Protein AF-A0A4Q1RP88-F1 (afdb_monomer)

Nearest PDB structures (foldseek):
  3sbt-assembly3_B  TM=3.554E-01  e=7.714E+00  Saccharomyces cerevisiae S288C

Secondary structure (DSSP, 8-state):
--STTPEEETTTTEEE----SSHHHHHHHHHHHHHTT---S--------HHHHHHHHH--------

Structure (mmCIF, N/CA/C/O backbone):
data_AF-A0A4Q1RP88-F1
#
_entry.id   AF-A0A4Q1RP88-F1
#
loop_
_atom_site.group_PDB
_atom_site.id
_atom_site.type_symbol
_atom_site.label_atom_id
_atom_site.label_alt_id
_atom_site.label_comp_id
_atom_site.label_asym_id
_atom_site.label_entity_id
_atom_site.label_seq_id
_atom_site.pdbx_PDB_ins_code
_atom_site.Cartn_x
_atom_site.Cartn_y
_atom_site.Cartn_z
_atom_site.occupancy
_atom_site.B_iso_or_equiv
_atom_site.auth_seq_id
_atom_site.auth_comp_id
_atom_site.auth_asym_id
_atom_site.auth_atom_id
_atom_site.pdbx_PDB_model_num
ATOM 1 N N . ARG A 1 1 ? -10.063 11.616 1.150 1.00 72.44 1 ARG A N 1
ATOM 2 C CA . ARG A 1 1 ? -9.407 10.472 0.468 1.00 72.44 1 ARG A CA 1
ATOM 3 C C . ARG A 1 1 ? -8.119 10.177 1.226 1.00 72.44 1 ARG A C 1
ATOM 5 O O . ARG A 1 1 ? -7.314 11.088 1.336 1.00 72.44 1 ARG A O 1
ATOM 12 N N . ILE A 1 2 ? -7.980 8.990 1.823 1.00 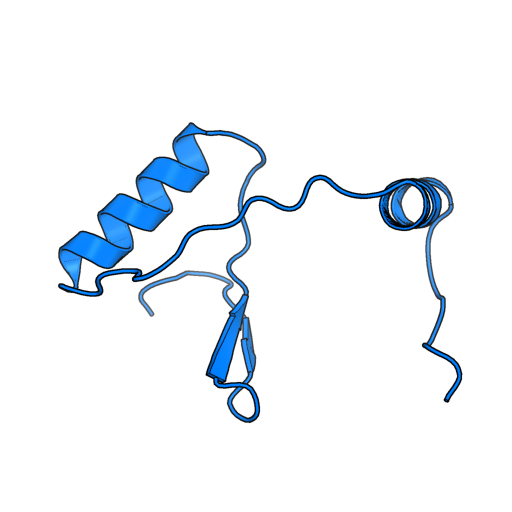81.06 2 ILE A N 1
ATOM 13 C CA . ILE A 1 2 ? -6.867 8.667 2.741 1.00 81.06 2 ILE A CA 1
ATOM 14 C C . ILE A 1 2 ? -5.549 8.472 1.974 1.00 81.06 2 ILE A C 1
ATOM 16 O O . ILE A 1 2 ? -4.512 8.928 2.445 1.00 81.06 2 ILE A O 1
ATOM 20 N N . PHE A 1 3 ? -5.632 7.908 0.761 1.00 86.38 3 PHE A N 1
ATOM 21 C CA . PHE A 1 3 ? -4.511 7.669 -0.152 1.00 86.38 3 PHE A CA 1
ATOM 22 C C . PHE A 1 3 ? -4.679 8.471 -1.459 1.00 86.38 3 PHE A C 1
ATOM 24 O O . PHE A 1 3 ? -5.533 8.133 -2.293 1.00 86.38 3 PHE A O 1
ATOM 31 N N . PRO A 1 4 ? -3.930 9.573 -1.647 1.00 83.62 4 PRO A N 1
ATOM 32 C CA . PRO A 1 4 ? -3.922 10.333 -2.895 1.00 83.62 4 PRO A CA 1
ATOM 33 C C . PRO A 1 4 ? -3.452 9.466 -4.070 1.00 83.62 4 PRO A C 1
ATOM 35 O O . PRO A 1 4 ? -2.526 8.680 -3.930 1.00 83.62 4 PRO A O 1
ATOM 38 N N . GLY A 1 5 ? -4.110 9.576 -5.225 1.00 86.25 5 GLY A N 1
ATOM 39 C CA . GLY A 1 5 ? -3.732 8.813 -6.424 1.00 86.25 5 GLY A CA 1
ATOM 40 C C . GLY A 1 5 ? -4.058 7.314 -6.39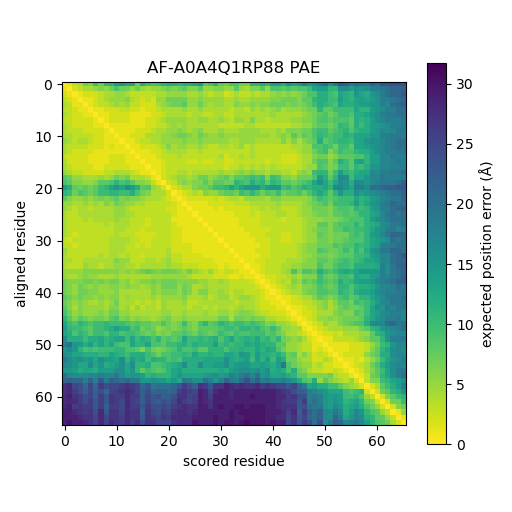5 1.00 86.25 5 GLY A C 1
ATOM 41 O O . GLY A 1 5 ? -3.904 6.660 -7.418 1.00 86.25 5 GLY A O 1
ATOM 42 N N . ALA A 1 6 ? -4.559 6.771 -5.281 1.00 89.69 6 ALA A N 1
ATOM 43 C CA . ALA A 1 6 ? -4.854 5.344 -5.182 1.00 89.69 6 ALA A CA 1
ATOM 44 C C . ALA A 1 6 ? -6.026 4.915 -6.078 1.00 89.69 6 ALA A C 1
ATOM 46 O O . ALA A 1 6 ? -7.080 5.558 -6.051 1.00 89.69 6 ALA A O 1
ATOM 47 N N . SER A 1 7 ? -5.881 3.828 -6.831 1.00 91.62 7 SER A N 1
ATOM 48 C CA . SER A 1 7 ? -6.972 3.232 -7.607 1.00 91.62 7 SER A CA 1
ATOM 49 C C . SER A 1 7 ? -7.619 2.100 -6.813 1.00 91.62 7 SER A C 1
ATOM 51 O O . SER A 1 7 ? -6.936 1.271 -6.216 1.00 91.62 7 SER A O 1
ATOM 53 N N . ARG A 1 8 ? -8.953 2.103 -6.759 1.00 92.94 8 ARG A N 1
ATOM 54 C CA . ARG A 1 8 ? -9.735 1.078 -6.061 1.00 92.94 8 ARG A CA 1
ATOM 55 C C . ARG A 1 8 ? -10.282 0.070 -7.062 1.00 92.94 8 ARG A C 1
ATOM 57 O O . ARG A 1 8 ? -10.664 0.453 -8.166 1.00 92.94 8 ARG A O 1
ATOM 64 N N . ASP A 1 9 ? -10.336 -1.175 -6.638 1.00 93.12 9 ASP A N 1
ATOM 65 C CA . ASP A 1 9 ? -10.935 -2.297 -7.340 1.00 93.12 9 ASP A CA 1
ATOM 66 C C . ASP A 1 9 ? -11.997 -2.882 -6.406 1.00 93.12 9 ASP A C 1
ATOM 68 O O . ASP A 1 9 ? -11.682 -3.517 -5.400 1.00 93.12 9 ASP A O 1
ATOM 72 N N . ASP A 1 10 ? -13.260 -2.557 -6.681 1.00 92.75 10 ASP A N 1
ATOM 73 C CA . ASP A 1 10 ? -14.372 -2.894 -5.788 1.00 92.75 10 ASP A CA 1
ATOM 74 C C . ASP A 1 10 ? -14.768 -4.383 -5.891 1.00 92.75 10 ASP A C 1
ATOM 76 O O . ASP A 1 10 ? -15.412 -4.902 -4.982 1.00 92.75 10 ASP A O 1
ATOM 80 N N . GLU A 1 11 ? -14.373 -5.081 -6.962 1.00 93.25 11 GLU A N 1
ATOM 81 C CA . GLU A 1 11 ? -14.675 -6.506 -7.168 1.00 93.25 11 GLU A CA 1
ATOM 82 C C . GLU A 1 11 ? -13.752 -7.400 -6.337 1.00 93.25 11 GLU A C 1
ATOM 84 O O . GLU A 1 11 ? -14.204 -8.341 -5.687 1.00 93.25 11 GLU A O 1
ATOM 89 N N . THR A 1 12 ? -12.457 -7.079 -6.324 1.00 93.12 12 THR A N 1
ATOM 90 C CA . THR A 1 12 ? -11.444 -7.818 -5.549 1.00 93.12 12 THR A CA 1
ATOM 91 C C . THR A 1 12 ? -11.205 -7.232 -4.159 1.00 93.12 12 THR A C 1
ATOM 93 O O . THR A 1 12 ? -10.440 -7.798 -3.382 1.00 93.12 12 THR A O 1
ATOM 96 N N . LEU A 1 13 ? -11.840 -6.096 -3.847 1.00 91.94 13 LEU A N 1
ATOM 97 C CA . LEU A 1 13 ? -11.605 -5.296 -2.640 1.00 91.94 13 LEU A CA 1
ATOM 98 C C . LEU A 1 13 ? -10.137 -4.860 -2.493 1.00 91.94 13 LEU A C 1
ATOM 100 O O . LEU A 1 13 ? -9.612 -4.736 -1.386 1.00 91.94 13 LEU A O 1
ATOM 104 N N . T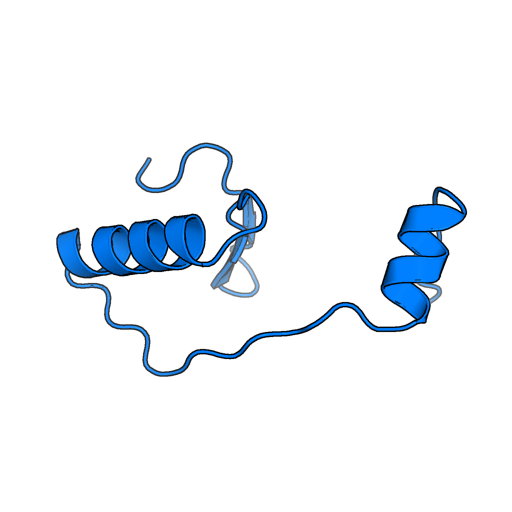HR A 1 14 ? -9.479 -4.590 -3.622 1.00 90.62 14 THR A N 1
ATOM 105 C CA . THR A 1 14 ? -8.066 -4.201 -3.666 1.00 90.62 14 THR A CA 1
ATOM 106 C C . THR A 1 14 ? -7.923 -2.687 -3.790 1.00 90.62 14 THR A C 1
ATOM 108 O O . THR A 1 14 ? -8.570 -2.039 -4.614 1.00 90.62 14 THR A O 1
ATOM 111 N N . LEU A 1 15 ? -7.011 -2.102 -3.012 1.00 90.88 15 LEU A N 1
ATOM 112 C CA . LEU A 1 15 ? -6.592 -0.711 -3.169 1.00 90.88 15 LEU A CA 1
ATOM 113 C C . LEU A 1 15 ? -5.136 -0.659 -3.637 1.00 90.88 15 LEU A C 1
ATOM 115 O O . LEU A 1 15 ? -4.223 -1.015 -2.897 1.00 90.88 15 LEU A O 1
ATOM 119 N N . ARG A 1 16 ? -4.908 -0.161 -4.852 1.00 90.12 16 ARG A N 1
ATOM 120 C CA . ARG A 1 16 ? -3.565 0.090 -5.384 1.00 90.12 16 ARG A CA 1
ATOM 121 C C . ARG A 1 16 ? -3.130 1.498 -5.000 1.00 90.12 16 ARG A C 1
ATOM 123 O O . ARG A 1 16 ? -3.752 2.474 -5.416 1.00 90.12 16 ARG A O 1
ATOM 130 N N . VAL A 1 17 ? -2.061 1.609 -4.215 1.00 88.69 17 VAL A N 1
ATOM 131 C CA . VAL A 1 17 ? -1.510 2.890 -3.754 1.00 88.69 17 VAL A CA 1
ATOM 132 C C . VAL A 1 17 ? -0.160 3.133 -4.436 1.00 88.69 17 VAL A C 1
ATOM 134 O O . VAL A 1 17 ? 0.752 2.327 -4.250 1.00 88.69 17 VAL A O 1
ATOM 137 N N . PRO A 1 18 ? 0.004 4.217 -5.219 1.00 86.38 18 PRO A N 1
ATOM 138 C CA . PRO A 1 18 ? 1.303 4.552 -5.792 1.00 86.38 18 PRO A CA 1
ATOM 139 C C . PRO A 1 18 ? 2.315 4.820 -4.670 1.00 86.38 18 PRO A C 1
ATOM 141 O O . PRO A 1 18 ? 2.004 5.517 -3.705 1.00 86.38 18 PRO A O 1
ATOM 144 N N . SER A 1 19 ? 3.512 4.247 -4.790 1.00 77.00 19 SER A N 1
ATOM 145 C CA . SER A 1 19 ? 4.581 4.368 -3.794 1.00 77.00 19 SER A CA 1
ATOM 146 C C . SER A 1 19 ? 5.893 4.747 -4.464 1.00 77.00 19 SER A C 1
ATOM 148 O O . SER A 1 19 ? 6.303 4.112 -5.434 1.00 77.00 19 SER A O 1
ATOM 150 N N . ASP A 1 20 ? 6.579 5.742 -3.907 1.00 75.44 20 ASP A N 1
ATOM 151 C CA . ASP A 1 20 ? 7.947 6.065 -4.298 1.00 75.44 20 ASP A CA 1
ATOM 152 C C . ASP A 1 20 ? 8.880 5.003 -3.707 1.00 75.44 20 ASP A C 1
ATOM 154 O O . ASP A 1 20 ? 8.856 4.746 -2.500 1.00 75.44 20 ASP A O 1
ATOM 158 N N . THR A 1 21 ? 9.674 4.350 -4.552 1.00 66.12 21 THR A N 1
ATOM 159 C CA . THR A 1 21 ? 10.556 3.227 -4.199 1.00 66.12 21 THR A CA 1
ATOM 160 C C . THR A 1 21 ? 11.424 3.543 -2.975 1.00 66.12 21 THR A C 1
ATOM 162 O O . THR A 1 21 ? 12.370 4.326 -3.057 1.00 66.12 21 THR A O 1
ATOM 165 N N . GLY A 1 22 ? 11.115 2.935 -1.826 1.00 79.19 22 GLY A N 1
ATOM 166 C CA . GLY A 1 22 ? 11.900 3.100 -0.603 1.00 79.19 22 GLY A CA 1
ATOM 167 C C . GLY A 1 22 ? 11.176 2.669 0.674 1.00 79.19 22 GLY A C 1
ATOM 168 O O . GLY A 1 22 ? 9.958 2.765 0.801 1.00 79.19 22 GLY A O 1
ATOM 169 N N . THR A 1 23 ? 11.946 2.243 1.678 1.00 84.94 23 THR A N 1
ATOM 170 C CA . THR A 1 23 ? 11.422 1.771 2.976 1.00 84.94 23 THR A CA 1
ATOM 171 C C . THR A 1 23 ? 10.737 2.868 3.796 1.00 84.94 23 THR A C 1
ATOM 173 O O . THR A 1 23 ? 9.879 2.577 4.627 1.00 84.94 23 THR A O 1
ATOM 176 N N . LYS A 1 2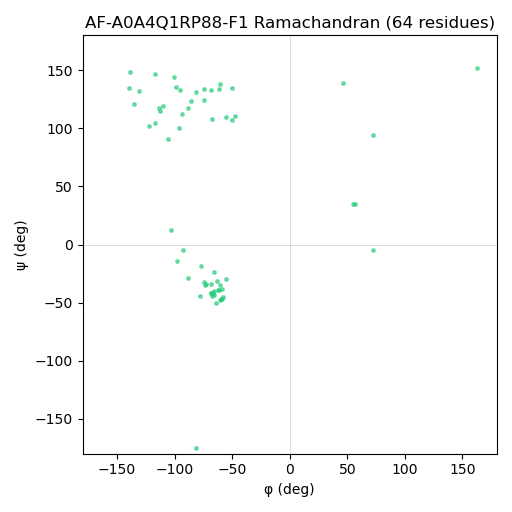4 ? 11.077 4.142 3.550 1.00 87.19 24 LYS A N 1
ATOM 177 C CA . LYS A 1 24 ? 10.411 5.300 4.168 1.00 87.19 24 LYS A CA 1
ATOM 178 C C . LYS A 1 24 ? 8.960 5.436 3.709 1.00 87.19 24 LYS A C 1
ATOM 180 O O . LYS A 1 24 ? 8.098 5.691 4.542 1.00 87.19 24 LYS A O 1
ATOM 185 N N . SER A 1 25 ? 8.700 5.231 2.419 1.00 85.00 25 SER A N 1
ATOM 186 C CA . SER A 1 25 ? 7.354 5.293 1.842 1.00 85.00 25 SER A CA 1
ATOM 187 C C . SER A 1 25 ? 6.473 4.171 2.390 1.00 85.00 25 SER A C 1
ATOM 189 O O . SER A 1 25 ? 5.332 4.421 2.762 1.00 85.00 25 SER A O 1
ATOM 191 N N . LEU A 1 26 ? 7.034 2.963 2.545 1.00 87.56 26 LEU A N 1
ATOM 192 C CA . LEU A 1 26 ? 6.342 1.844 3.191 1.00 87.56 26 LEU A CA 1
ATOM 193 C C . LEU A 1 26 ? 5.966 2.163 4.645 1.00 87.56 26 LEU A C 1
ATOM 195 O O . LEU A 1 26 ? 4.823 1.954 5.036 1.00 87.56 26 LEU A O 1
ATOM 199 N N . ARG A 1 27 ? 6.903 2.698 5.442 1.00 89.19 27 ARG A N 1
ATOM 200 C CA . ARG A 1 27 ? 6.607 3.098 6.827 1.00 89.19 27 ARG A CA 1
ATOM 201 C C . ARG A 1 27 ? 5.490 4.139 6.882 1.00 89.19 27 ARG A C 1
ATOM 203 O O . ARG A 1 27 ? 4.549 3.957 7.637 1.00 89.19 27 ARG A O 1
ATOM 210 N N . ALA A 1 28 ? 5.561 5.173 6.044 1.00 89.19 28 ALA A N 1
ATOM 211 C CA . ALA A 1 28 ? 4.527 6.204 5.988 1.00 89.19 28 ALA A CA 1
ATOM 212 C C . ALA A 1 28 ? 3.144 5.636 5.616 1.00 89.19 28 ALA A C 1
ATOM 214 O O . ALA A 1 28 ? 2.131 6.114 6.121 1.00 89.19 28 ALA A O 1
ATOM 215 N N . LEU A 1 29 ? 3.090 4.608 4.760 1.00 88.31 29 LEU A N 1
ATOM 216 C CA . LEU A 1 29 ? 1.847 3.914 4.427 1.00 88.31 29 LEU A CA 1
ATOM 217 C C . LEU A 1 29 ? 1.284 3.139 5.626 1.00 88.31 29 LEU A C 1
ATOM 219 O O . LEU A 1 29 ? 0.087 3.234 5.886 1.00 88.31 29 LEU A O 1
ATOM 223 N N . LEU A 1 30 ? 2.128 2.418 6.370 1.00 89.50 30 LEU A N 1
ATOM 224 C CA . LEU A 1 30 ? 1.707 1.694 7.575 1.00 89.50 30 LEU A CA 1
ATOM 225 C C . LEU A 1 30 ? 1.251 2.650 8.687 1.00 89.50 30 LEU A C 1
ATOM 227 O O . LEU A 1 30 ? 0.190 2.435 9.264 1.00 89.50 30 LEU A O 1
ATOM 231 N N . ASP A 1 31 ? 1.981 3.744 8.919 1.00 91.00 31 ASP A N 1
ATOM 232 C CA . ASP A 1 31 ? 1.600 4.783 9.889 1.00 91.00 31 ASP A CA 1
ATOM 233 C C . ASP A 1 31 ? 0.230 5.390 9.533 1.00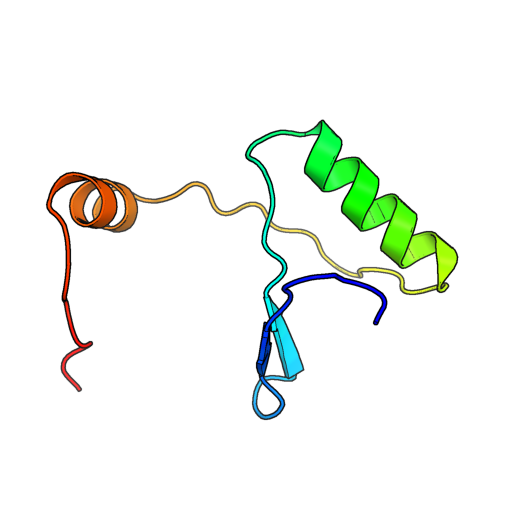 91.00 31 ASP A C 1
ATOM 235 O O . ASP A 1 31 ? -0.606 5.655 10.397 1.00 91.00 31 ASP A O 1
ATOM 239 N N . ARG A 1 32 ? -0.037 5.574 8.232 1.00 90.00 32 ARG A N 1
ATOM 240 C CA . ARG A 1 32 ? -1.326 6.078 7.750 1.00 90.00 32 ARG A CA 1
ATOM 241 C C . ARG A 1 32 ? -2.459 5.080 7.962 1.00 90.00 32 ARG A C 1
ATOM 243 O O . ARG A 1 32 ? -3.579 5.517 8.183 1.00 90.00 32 ARG A O 1
ATOM 250 N N . LEU A 1 33 ? -2.213 3.775 7.864 1.00 91.06 33 LEU A N 1
ATOM 251 C CA . LEU A 1 33 ? -3.226 2.761 8.179 1.00 91.06 33 LEU A CA 1
ATOM 252 C C . LEU A 1 33 ? -3.546 2.749 9.680 1.00 91.06 33 LEU A C 1
ATOM 254 O O . LEU A 1 33 ? -4.721 2.726 10.054 1.00 91.06 33 LEU A O 1
ATOM 258 N N . ASP A 1 34 ? -2.513 2.858 10.51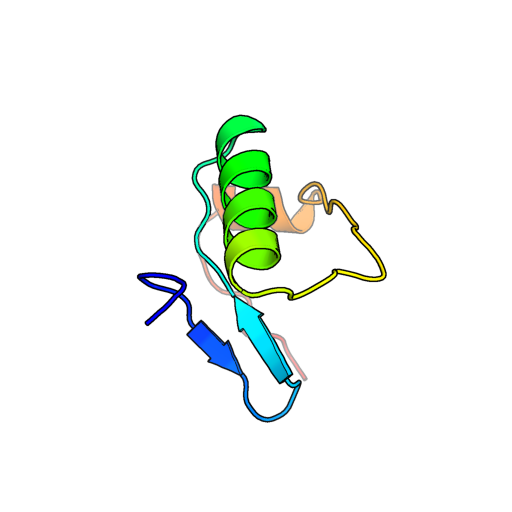7 1.00 91.00 34 ASP A N 1
ATOM 259 C CA . ASP A 1 34 ? -2.637 2.903 11.976 1.00 91.00 34 ASP A CA 1
ATOM 260 C C . ASP A 1 34 ? -3.445 4.120 12.462 1.00 91.00 34 ASP A C 1
ATOM 262 O O . ASP A 1 34 ? -4.325 3.979 13.309 1.00 91.00 34 ASP A O 1
ATOM 266 N N . GLU A 1 35 ? -3.265 5.296 11.842 1.00 93.44 35 GLU A N 1
ATOM 267 C CA . GLU A 1 35 ? -4.054 6.509 12.138 1.00 93.44 35 GLU A CA 1
ATOM 268 C C . GLU A 1 35 ? -5.576 6.289 12.010 1.00 93.44 35 GLU A C 1
ATOM 270 O O . GLU A 1 35 ? -6.364 6.930 12.709 1.00 93.44 35 GLU A O 1
ATOM 275 N N . TYR A 1 36 ? -6.000 5.369 11.138 1.00 91.06 36 TYR A N 1
ATOM 276 C CA . TYR A 1 36 ? -7.410 5.014 10.934 1.00 91.06 36 TYR A CA 1
ATOM 277 C C . TYR A 1 36 ? -7.804 3.690 11.599 1.00 91.06 36 TYR A C 1
ATOM 279 O O . TYR A 1 36 ? -8.889 3.178 11.320 1.00 91.06 36 TYR A O 1
ATOM 287 N N . ALA A 1 37 ? -6.955 3.151 12.480 1.00 89.94 37 ALA A N 1
ATOM 288 C CA . ALA A 1 37 ? -7.144 1.866 13.152 1.00 89.94 37 ALA A CA 1
ATOM 289 C C . ALA A 1 37 ? -7.368 0.693 12.176 1.00 89.94 37 ALA A C 1
ATOM 291 O O . ALA A 1 37 ? -8.128 -0.235 12.462 1.00 89.94 37 ALA A O 1
ATOM 292 N N . ILE A 1 38 ? -6.713 0.737 11.011 1.00 88.69 38 ILE A N 1
ATOM 293 C CA . ILE A 1 38 ? -6.737 -0.338 10.018 1.00 88.69 38 ILE A CA 1
ATOM 294 C C . ILE A 1 38 ? -5.492 -1.199 10.237 1.00 88.69 38 ILE A C 1
ATOM 296 O O . ILE A 1 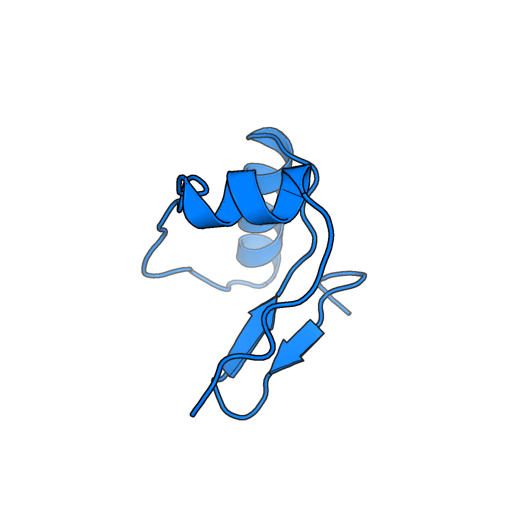38 ? -4.396 -0.840 9.813 1.00 88.69 38 ILE A O 1
ATOM 300 N N . ALA A 1 39 ? -5.655 -2.338 10.906 1.00 84.69 39 ALA A N 1
ATOM 301 C CA . ALA A 1 39 ? -4.578 -3.306 11.073 1.00 84.69 39 ALA A CA 1
ATOM 302 C C . ALA A 1 39 ? -4.458 -4.186 9.820 1.00 84.69 39 ALA A C 1
ATOM 304 O O . ALA A 1 39 ? -5.455 -4.718 9.335 1.00 84.69 39 ALA A O 1
ATOM 305 N N . ALA A 1 40 ? -3.240 -4.336 9.301 1.00 82.56 40 ALA A N 1
ATOM 306 C CA . ALA A 1 40 ? -2.945 -5.333 8.280 1.00 82.56 40 ALA A CA 1
ATOM 307 C C . ALA A 1 40 ? -2.622 -6.667 8.964 1.00 82.56 40 ALA A C 1
ATOM 309 O O . ALA A 1 40 ? -1.707 -6.726 9.786 1.00 82.56 40 ALA A O 1
ATOM 310 N N . ASP A 1 41 ? -3.355 -7.722 8.615 1.00 86.25 41 ASP A N 1
ATOM 311 C CA . ASP A 1 41 ? -3.112 -9.067 9.151 1.00 86.25 41 ASP A CA 1
ATOM 312 C C . ASP A 1 41 ? -1.834 -9.694 8.569 1.00 86.25 41 ASP A C 1
ATOM 314 O O . ASP A 1 41 ? -1.115 -10.419 9.256 1.00 86.25 41 ASP A O 1
ATOM 318 N N . GLU A 1 42 ? -1.528 -9.387 7.305 1.00 87.81 42 GLU A N 1
ATOM 319 C CA . GLU A 1 42 ? -0.373 -9.907 6.577 1.00 87.81 42 GLU A CA 1
ATOM 320 C C . GLU A 1 42 ? 0.297 -8.811 5.740 1.00 87.81 42 GLU A C 1
ATOM 322 O O . GLU A 1 42 ? -0.350 -7.889 5.237 1.00 87.81 42 GLU A O 1
ATOM 327 N N . PHE A 1 43 ? 1.616 -8.928 5.582 1.00 86.06 43 PHE A N 1
ATOM 328 C CA . PHE A 1 43 ? 2.411 -8.079 4.707 1.00 86.06 43 PHE A CA 1
ATOM 329 C C . PHE A 1 43 ? 3.393 -8.924 3.892 1.00 86.06 43 PHE A C 1
ATOM 331 O O . PHE A 1 43 ? 4.265 -9.590 4.456 1.00 86.06 43 PHE A O 1
ATOM 338 N N . SER A 1 44 ? 3.286 -8.846 2.566 1.00 85.25 44 SER A N 1
ATOM 339 C CA . SER A 1 44 ? 4.215 -9.464 1.622 1.00 85.25 44 SER A CA 1
ATOM 340 C C . SER A 1 44 ? 4.928 -8.402 0.782 1.00 85.25 44 SER A C 1
ATOM 342 O O . SER A 1 44 ? 4.381 -7.346 0.460 1.00 85.25 44 SER A O 1
ATOM 344 N N . VAL A 1 45 ? 6.182 -8.684 0.422 1.00 84.06 45 VAL A N 1
ATOM 345 C CA . VAL A 1 45 ? 6.956 -7.871 -0.522 1.00 84.06 45 VAL A CA 1
ATOM 346 C C . VAL A 1 45 ? 7.204 -8.710 -1.758 1.00 84.06 45 VAL A C 1
ATOM 348 O O . VAL A 1 45 ? 7.898 -9.722 -1.691 1.00 84.06 45 VAL A O 1
ATOM 351 N N . HIS A 1 46 ? 6.670 -8.258 -2.886 1.00 80.75 46 HIS A N 1
ATOM 352 C CA . HIS A 1 46 ? 7.009 -8.804 -4.189 1.00 80.75 46 HIS A CA 1
ATOM 353 C C . HIS A 1 46 ? 8.131 -7.961 -4.785 1.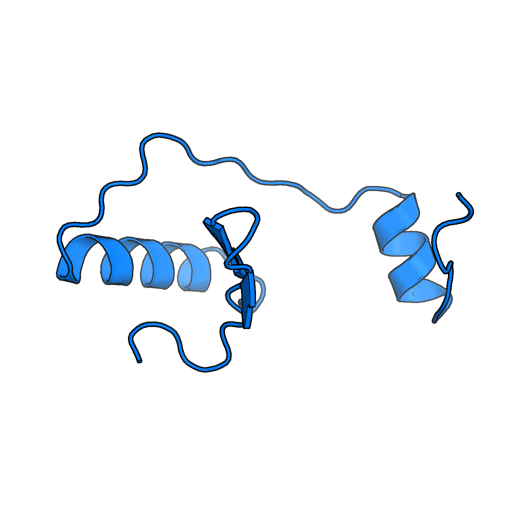00 80.75 46 HIS A C 1
ATOM 355 O O . HIS A 1 46 ? 7.956 -6.778 -5.079 1.00 80.75 46 HIS A O 1
ATOM 361 N N . THR A 1 47 ? 9.313 -8.557 -4.914 1.00 76.69 47 THR A N 1
ATOM 362 C CA . THR A 1 47 ? 10.331 -8.015 -5.812 1.00 76.69 47 THR A CA 1
ATOM 363 C C . THR A 1 47 ? 9.909 -8.335 -7.241 1.00 76.69 47 THR A C 1
ATOM 365 O O . THR A 1 47 ? 9.541 -9.491 -7.464 1.00 76.69 47 THR A O 1
ATOM 368 N N . PRO A 1 48 ? 9.976 -7.366 -8.173 1.00 78.75 48 PRO A N 1
ATOM 369 C CA . PRO A 1 48 ? 9.692 -7.619 -9.581 1.00 78.75 48 PRO A CA 1
ATOM 370 C C . PRO A 1 48 ? 10.484 -8.834 -10.063 1.00 78.75 48 PRO A C 1
ATOM 372 O O . PRO A 1 48 ? 11.670 -8.963 -9.725 1.00 78.75 48 PRO A O 1
ATOM 375 N N . ASP A 1 49 ? 9.836 -9.726 -10.800 1.00 83.44 49 ASP A N 1
ATOM 376 C CA . ASP A 1 49 ? 10.521 -10.855 -11.420 1.00 83.44 49 ASP A CA 1
ATOM 377 C C . ASP A 1 49 ? 11.212 -10.441 -12.737 1.00 83.44 49 ASP A C 1
ATOM 379 O O . ASP A 1 49 ? 11.311 -9.25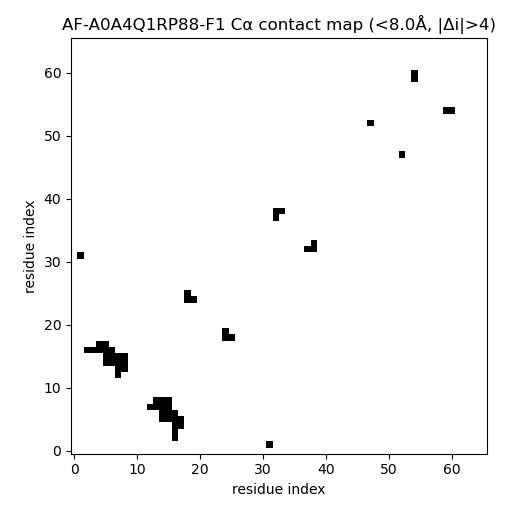6 -13.072 1.00 83.44 49 ASP A O 1
ATOM 383 N N . LEU A 1 50 ? 11.792 -11.413 -13.454 1.00 87.56 50 LEU A N 1
ATOM 384 C CA . LEU A 1 50 ? 12.456 -11.152 -14.735 1.00 87.56 50 LEU A CA 1
ATOM 385 C C . LEU A 1 50 ? 11.456 -10.601 -15.759 1.00 87.56 50 LEU A C 1
ATOM 387 O O . LEU A 1 50 ? 11.803 -9.690 -16.507 1.00 87.56 50 LEU A O 1
ATOM 391 N N . ASP A 1 51 ? 10.230 -11.116 -15.769 1.00 79.00 51 ASP A N 1
ATOM 392 C CA . ASP A 1 51 ? 9.215 -10.734 -16.743 1.00 79.00 51 ASP A CA 1
ATOM 393 C C . ASP A 1 51 ? 8.783 -9.283 -16.499 1.00 79.00 51 ASP A C 1
ATOM 395 O O . ASP A 1 51 ? 8.748 -8.488 -17.441 1.00 79.00 51 ASP A O 1
ATOM 399 N N . ASP A 1 52 ? 8.603 -8.893 -15.236 1.00 80.88 52 ASP A N 1
ATOM 400 C CA . ASP A 1 52 ? 8.305 -7.516 -14.834 1.00 80.88 52 ASP A CA 1
ATOM 401 C C . ASP A 1 52 ? 9.402 -6.527 -15.264 1.00 80.88 52 ASP A C 1
ATOM 403 O O . ASP A 1 52 ? 9.112 -5.460 -15.817 1.00 80.88 52 ASP A O 1
ATOM 407 N N . VAL A 1 53 ? 10.682 -6.855 -15.026 1.00 82.31 53 VAL A N 1
ATOM 408 C CA . VAL A 1 53 ? 11.793 -5.961 -15.409 1.00 82.31 53 VAL A CA 1
ATOM 409 C C . VAL A 1 53 ? 12.045 -5.967 -16.911 1.00 82.31 53 VAL A C 1
ATOM 411 O O . VAL A 1 53 ? 12.441 -4.938 -17.458 1.00 82.31 53 VAL A O 1
ATOM 414 N N . PHE A 1 54 ? 11.807 -7.093 -17.587 1.00 78.19 54 PHE A N 1
ATOM 415 C CA . PHE A 1 54 ? 11.881 -7.182 -19.038 1.00 78.19 54 PHE A CA 1
ATOM 416 C C . PHE A 1 54 ? 10.815 -6.285 -19.659 1.00 78.19 54 PHE A C 1
ATOM 418 O O . PHE A 1 54 ? 11.167 -5.407 -20.438 1.00 78.19 54 PHE A O 1
ATOM 425 N N . LEU A 1 55 ? 9.556 -6.400 -19.225 1.00 77.38 55 LEU A N 1
ATOM 426 C CA . LEU A 1 55 ? 8.450 -5.549 -19.674 1.00 77.38 55 LEU A CA 1
ATOM 427 C C . LEU A 1 55 ? 8.716 -4.062 -19.408 1.00 77.38 55 LEU A C 1
ATOM 429 O O . LEU A 1 55 ? 8.532 -3.232 -20.303 1.00 77.38 55 LEU A O 1
ATOM 433 N N . ALA A 1 56 ? 9.196 -3.721 -18.209 1.00 79.31 56 ALA A N 1
ATOM 434 C CA . ALA A 1 56 ? 9.544 -2.346 -17.857 1.00 79.31 56 ALA A CA 1
ATOM 435 C C . ALA A 1 56 ? 10.690 -1.784 -18.718 1.00 79.31 56 ALA A C 1
ATOM 437 O O . ALA A 1 56 ? 10.723 -0.583 -18.991 1.00 79.31 56 ALA A O 1
ATOM 438 N N . LEU A 1 57 ? 11.624 -2.637 -19.151 1.00 78.44 57 LEU A N 1
ATOM 439 C CA . LEU A 1 57 ? 12.782 -2.243 -19.954 1.00 78.44 57 LEU A CA 1
ATOM 440 C C . LEU A 1 57 ? 12.501 -2.250 -21.466 1.00 78.44 57 LEU A C 1
ATOM 442 O O . LEU A 1 57 ? 13.126 -1.478 -22.193 1.00 78.44 57 LEU A O 1
ATOM 446 N N . THR A 1 58 ? 11.581 -3.093 -21.950 1.00 80.06 58 THR A N 1
ATOM 447 C CA . THR A 1 58 ? 11.273 -3.238 -23.384 1.00 80.06 58 THR A CA 1
ATOM 448 C C . THR A 1 58 ? 10.053 -2.444 -23.854 1.00 80.06 58 THR A C 1
ATOM 450 O O . THR A 1 58 ? 9.928 -2.242 -25.057 1.00 80.06 58 THR A O 1
ATOM 453 N N . GLY A 1 59 ? 9.208 -1.946 -22.944 1.00 64.19 59 GLY A N 1
ATOM 454 C CA . GLY A 1 59 ? 8.143 -0.970 -23.216 1.00 64.19 59 GLY A CA 1
ATOM 455 C C . GLY A 1 59 ? 6.921 -1.504 -23.983 1.00 64.19 59 GLY A C 1
ATOM 456 O O . GLY A 1 59 ? 6.939 -1.441 -25.202 1.00 64.19 59 GLY A O 1
ATOM 457 N N . HIS A 1 60 ? 5.878 -1.913 -23.232 1.00 60.44 60 HIS A N 1
ATOM 458 C CA . HIS A 1 60 ? 4.434 -2.139 -23.553 1.00 60.44 60 HIS A CA 1
ATOM 459 C C . HIS A 1 60 ? 4.086 -2.934 -24.847 1.00 60.44 60 HIS A C 1
ATOM 461 O O . HIS A 1 60 ? 4.666 -2.714 -25.897 1.00 60.44 60 HIS A O 1
ATOM 467 N N . ASP A 1 61 ? 3.127 -3.857 -24.953 1.00 52.66 61 ASP A N 1
ATOM 468 C CA . ASP A 1 61 ? 2.015 -4.362 -24.145 1.00 52.66 61 ASP A CA 1
ATOM 469 C C . ASP A 1 61 ? 1.991 -5.891 -24.325 1.00 52.66 61 ASP A C 1
ATOM 471 O O . ASP A 1 61 ? 2.024 -6.371 -25.459 1.00 52.66 61 ASP A O 1
ATOM 475 N N . THR A 1 62 ? 1.843 -6.659 -23.247 1.00 49.56 62 THR A N 1
ATOM 476 C CA . THR A 1 62 ? 1.161 -7.953 -23.374 1.00 49.56 62 THR A CA 1
ATOM 477 C C . THR A 1 62 ? -0.206 -7.768 -22.745 1.00 49.56 62 THR A C 1
ATOM 479 O O . THR A 1 62 ? -0.384 -7.932 -21.540 1.00 49.56 62 THR A O 1
ATOM 482 N N . GLU A 1 63 ? -1.173 -7.381 -23.577 1.00 54.84 63 GLU A N 1
ATOM 483 C CA . GLU A 1 63 ? -2.569 -7.747 -23.366 1.00 54.84 63 GLU A CA 1
ATOM 484 C C . GLU A 1 63 ? -2.574 -9.250 -23.068 1.00 54.84 63 GLU A C 1
ATOM 486 O O . GLU A 1 63 ? -2.172 -10.055 -23.911 1.00 54.84 63 GLU A O 1
ATOM 491 N N . ALA A 1 64 ? -2.884 -9.612 -21.821 1.00 42.00 64 ALA A N 1
ATOM 492 C CA . ALA A 1 64 ? -2.893 -10.995 -21.381 1.00 42.00 64 ALA A CA 1
ATOM 493 C C . ALA A 1 64 ? -3.826 -11.787 -22.303 1.00 42.00 64 ALA A C 1
ATOM 495 O O . ALA A 1 64 ? -5.041 -11.595 -22.308 1.00 42.00 64 ALA A O 1
ATOM 496 N N . ALA A 1 65 ? -3.230 -12.646 -23.126 1.00 38.84 65 ALA A N 1
ATOM 497 C CA . ALA A 1 65 ? -3.959 -13.592 -23.938 1.00 38.84 65 ALA A CA 1
ATOM 498 C C . ALA A 1 65 ? -4.618 -14.626 -23.011 1.00 38.84 65 ALA A C 1
ATOM 500 O O . ALA A 1 65 ? -3.918 -15.476 -22.470 1.00 38.84 65 ALA A O 1
ATOM 501 N N . LEU A 1 66 ? -5.950 -14.508 -22.910 1.00 38.91 66 LEU A N 1
ATOM 502 C CA . LEU A 1 66 ? -6.977 -15.515 -22.579 1.00 38.91 66 LEU A CA 1
ATOM 503 C C . LEU A 1 66 ? -6.891 -16.236 -21.223 1.00 38.91 66 LEU A C 1
ATOM 505 O O . LEU A 1 66 ? -6.040 -17.134 -21.051 1.00 38.91 66 LEU A O 1
#

Foldseek 3Di:
DLAPPWDADPVVRDIRGDFDPDPVRVVVVCVSCVVVPNDDPDDDDDDDDPVRVCCVVVDDDPPPDD

Sequence (66 aa):
RIFPGASRDDETLTLRVPSDTGTKSLRALLDRLDEYAIAADEFSVHTPDLDDVFLALTGHDTEAAL

Radius of gyration: 14.92 Å; Cα contacts (8 Å, |Δi|>4): 28; chains: 1; bounding box: 28×26×37 Å

Solvent-accessible surface area (backbone atoms only — not comparable to full-atom values): 4563 Å² total; per-residue (Å²): 126,95,60,78,87,41,49,76,39,84,89,80,71,43,74,49,66,81,71,67,93,52,74,66,48,54,49,54,51,52,55,56,31,52,77,71,72,49,79,76,93,75,87,86,84,81,72,78,51,72,66,54,51,47,45,71,72,69,59,84,81,80,78,80,82,127

Mean predicted aligned error: 9.05 Å

pLDDT: mean 81.22, std 13.17, range [38.84, 93.44]